Protein AF-A0A6N7L3D7-F1 (afdb_monomer_lite)

Radius of gyration: 14.65 Å; chains: 1; bounding box: 42×39×31 Å

pLDDT: mean 85.88, std 15.23, range [42.69, 96.75]

Organism: NCBI:txid212423

Foldseek 3Di:
DFQKKFKFKDFPPDPDQATATFFIFGPVLLCQLQPDVLQDDPTIHIDMDSPPRVPCSHYDADYDPCSCVVSCVVSVTDTPDGVPPPDDPDPPDDD

Secondary structure (DSSP, 8-state):
-PPEEEEEEEETT---SSEEEEEEEEHHHHHHHHHSGGGB-SSEEEEEESSSTT-TTTEEE----STTHHHHHHTTPPPSEETTTT---------

Sequence (95 aa):
MTAQVAVFIASKNSNTTHRRVLWRTSEVDARKICSDERTSGRSHMLCWTAHYIDDPEINRYVRDNGAYAQVLADHDVTILHSFGAHRRPDRRLAA

Structure (mmCIF, N/CA/C/O backbone):
data_AF-A0A6N7L3D7-F1
#
_entry.id   AF-A0A6N7L3D7-F1
#
loop_
_atom_site.group_PDB
_atom_site.id
_atom_site.type_symbol
_atom_site.label_atom_id
_atom_site.label_alt_id
_atom_site.label_comp_id
_atom_site.label_asym_id
_atom_site.label_entity_id
_atom_site.label_seq_id
_atom_site.pdbx_PDB_ins_code
_atom_site.Cartn_x
_atom_site.Cartn_y
_atom_site.Cartn_z
_atom_site.occupancy
_atom_site.B_iso_or_equiv
_atom_site.auth_seq_id
_atom_site.auth_comp_id
_atom_site.auth_asym_id
_atom_site.auth_atom_id
_atom_site.pdbx_PDB_model_num
ATOM 1 N N . MET A 1 1 ? -14.961 9.762 3.404 1.00 52.62 1 MET A N 1
ATOM 2 C CA . MET A 1 1 ? -14.211 8.872 2.492 1.00 52.62 1 MET A CA 1
ATOM 3 C C . MET A 1 1 ? -12.772 8.850 2.976 1.00 52.62 1 MET A C 1
ATOM 5 O O . MET A 1 1 ? -12.169 9.912 3.035 1.00 52.62 1 MET A O 1
ATOM 9 N N . THR A 1 2 ? -12.257 7.710 3.431 1.00 64.25 2 THR A N 1
ATOM 10 C CA . THR A 1 2 ? -10.854 7.582 3.855 1.00 64.25 2 THR A CA 1
ATOM 11 C C . THR A 1 2 ? -9.944 7.681 2.633 1.00 64.25 2 THR A C 1
ATOM 13 O O . THR A 1 2 ? -10.179 7.011 1.627 1.00 64.25 2 THR A O 1
ATOM 16 N N . ALA A 1 3 ? -8.929 8.544 2.700 1.00 85.00 3 ALA A N 1
ATOM 17 C CA . ALA A 1 3 ? -7.942 8.662 1.636 1.00 85.00 3 ALA A CA 1
ATOM 18 C C . ALA A 1 3 ? -7.163 7.342 1.525 1.00 85.00 3 ALA A C 1
ATOM 20 O O . ALA A 1 3 ? -6.598 6.855 2.509 1.00 85.00 3 ALA A O 1
ATOM 21 N N . GLN A 1 4 ? -7.191 6.741 0.335 1.00 94.00 4 GLN A N 1
ATOM 22 C CA . GLN A 1 4 ? -6.437 5.528 0.047 1.00 94.00 4 GLN A CA 1
ATOM 23 C C . GLN A 1 4 ? -5.000 5.892 -0.305 1.00 94.00 4 GLN A C 1
ATOM 25 O O . GLN A 1 4 ? -4.759 6.864 -1.019 1.00 94.00 4 GLN A O 1
ATOM 30 N N . VAL A 1 5 ? -4.059 5.069 0.135 1.00 96.50 5 VAL A N 1
ATOM 31 C CA . VAL A 1 5 ? -2.635 5.244 -0.145 1.00 96.50 5 VAL A CA 1
ATOM 32 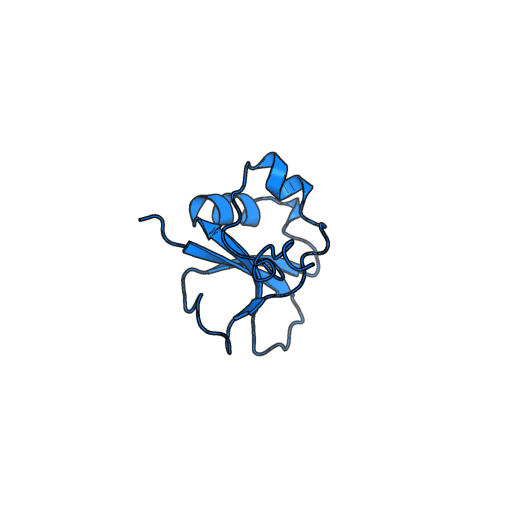C C . VAL A 1 5 ? -2.027 3.938 -0.634 1.00 96.50 5 VAL A C 1
ATOM 34 O O . VAL A 1 5 ? -2.520 2.852 -0.318 1.00 96.50 5 VAL A O 1
ATOM 37 N N . ALA A 1 6 ? -0.957 4.042 -1.416 1.00 96.44 6 ALA A N 1
ATOM 38 C CA . ALA A 1 6 ? -0.178 2.900 -1.874 1.00 96.44 6 ALA A CA 1
ATOM 39 C C . ALA A 1 6 ? 1.043 2.708 -0.971 1.00 96.44 6 ALA A C 1
ATOM 41 O O . ALA A 1 6 ? 1.814 3.648 -0.780 1.00 96.44 6 ALA A O 1
ATOM 42 N N . VAL A 1 7 ? 1.228 1.494 -0.455 1.00 96.75 7 VAL A N 1
ATOM 43 C CA . VAL A 1 7 ? 2.407 1.072 0.310 1.00 96.75 7 VAL A CA 1
ATOM 44 C C . VAL A 1 7 ? 3.348 0.321 -0.622 1.00 96.75 7 VAL A C 1
ATOM 46 O O . VAL A 1 7 ? 2.954 -0.638 -1.291 1.00 96.75 7 VAL A O 1
ATOM 49 N N . PHE A 1 8 ? 4.600 0.757 -0.680 1.00 95.44 8 PHE A N 1
ATOM 50 C CA . PHE A 1 8 ? 5.590 0.252 -1.619 1.00 95.44 8 PHE A CA 1
ATOM 51 C C . PHE A 1 8 ? 6.953 0.048 -0.969 1.00 95.44 8 PHE A C 1
ATOM 53 O O . PHE A 1 8 ? 7.289 0.647 0.052 1.00 95.44 8 PHE A O 1
ATOM 60 N N . ILE A 1 9 ? 7.755 -0.797 -1.609 1.00 94.62 9 ILE A N 1
ATOM 61 C CA . ILE A 1 9 ? 9.125 -1.075 -1.191 1.00 94.62 9 ILE A CA 1
ATOM 62 C C . ILE A 1 9 ? 10.041 0.023 -1.738 1.00 94.62 9 ILE A C 1
ATOM 64 O O . ILE A 1 9 ? 10.233 0.136 -2.952 1.00 94.62 9 ILE A O 1
ATOM 68 N N . ALA A 1 10 ? 10.659 0.790 -0.843 1.00 91.88 10 ALA A N 1
ATOM 69 C CA . ALA A 1 10 ? 11.754 1.699 -1.152 1.00 91.88 10 ALA A CA 1
ATOM 70 C C . ALA A 1 10 ? 13.086 0.997 -0.849 1.00 91.88 10 ALA A C 1
ATOM 72 O O . ALA A 1 10 ? 13.345 0.601 0.282 1.00 91.88 10 ALA A O 1
ATOM 73 N N . SER A 1 11 ? 13.939 0.792 -1.855 1.00 88.00 11 SER A N 1
ATOM 74 C CA . SER A 1 11 ? 15.247 0.129 -1.689 1.00 88.00 11 SER A CA 1
ATOM 75 C C . SER A 1 11 ? 16.390 1.071 -2.046 1.00 88.00 11 SER A C 1
ATOM 77 O O . SER A 1 11 ? 16.292 1.793 -3.036 1.00 88.00 11 SER A O 1
ATOM 79 N N . LYS A 1 12 ? 17.495 1.018 -1.289 1.00 78.44 12 LYS A N 1
ATOM 80 C CA . LYS A 1 12 ? 18.636 1.950 -1.418 1.00 78.44 12 LYS A CA 1
ATOM 81 C C . LYS A 1 12 ? 19.310 1.954 -2.796 1.00 78.44 12 LYS A C 1
ATOM 83 O O . LYS A 1 12 ? 19.845 2.977 -3.194 1.00 78.44 12 LYS A O 1
ATOM 88 N N . ASN A 1 13 ? 19.239 0.842 -3.528 1.00 76.31 13 ASN A N 1
ATOM 89 C CA . ASN A 1 13 ? 19.855 0.681 -4.852 1.00 76.31 13 ASN A CA 1
ATOM 90 C C . ASN A 1 13 ? 18.813 0.443 -5.956 1.00 76.31 13 ASN A C 1
ATOM 92 O O . ASN A 1 13 ? 19.097 -0.203 -6.963 1.00 76.31 13 ASN A O 1
ATOM 96 N N . SER A 1 14 ? 17.571 0.886 -5.747 1.00 68.56 14 SER A N 1
ATOM 97 C CA . SER A 1 14 ? 16.533 0.727 -6.762 1.00 68.56 14 SER A CA 1
ATOM 98 C C . SER A 1 14 ? 16.746 1.738 -7.889 1.00 68.56 14 SER A C 1
ATOM 100 O O . SER A 1 14 ? 16.429 2.909 -7.725 1.00 68.56 14 SER A O 1
ATOM 102 N N . ASN A 1 15 ? 17.215 1.273 -9.049 1.00 68.19 15 ASN A N 1
ATOM 103 C CA . ASN A 1 15 ? 17.217 2.039 -10.308 1.00 68.19 15 ASN A CA 1
ATOM 104 C C . ASN A 1 15 ? 15.894 1.898 -11.080 1.00 68.19 15 ASN A C 1
ATOM 106 O O . ASN A 1 15 ? 15.827 2.040 -12.299 1.00 68.19 15 ASN A O 1
ATOM 110 N N . THR A 1 16 ? 14.826 1.545 -10.372 1.00 71.81 16 THR A N 1
ATOM 111 C CA . THR A 1 16 ? 13.544 1.241 -10.993 1.00 71.81 16 THR A CA 1
ATOM 112 C C . THR A 1 16 ? 12.775 2.536 -11.243 1.00 71.81 16 THR A C 1
ATOM 114 O O . THR A 1 16 ? 12.593 3.325 -10.320 1.00 71.81 16 THR A O 1
ATOM 117 N N . THR A 1 17 ? 12.271 2.735 -12.464 1.00 83.81 17 THR A N 1
ATOM 118 C CA . THR A 1 17 ? 11.423 3.891 -12.823 1.00 83.81 17 THR A CA 1
ATOM 119 C C . THR A 1 17 ? 10.026 3.844 -12.197 1.00 83.81 17 THR A C 1
ATOM 121 O O . THR A 1 17 ? 9.293 4.823 -12.261 1.00 83.81 17 THR A O 1
ATOM 124 N N . HIS A 1 18 ? 9.664 2.719 -11.576 1.00 88.56 18 HIS A N 1
ATOM 125 C CA . HIS A 1 18 ? 8.375 2.492 -10.936 1.00 88.56 18 HIS A CA 1
ATOM 126 C C . HIS A 1 18 ? 8.537 2.057 -9.475 1.00 88.56 18 HIS A C 1
ATOM 128 O O . HIS A 1 18 ? 9.513 1.412 -9.080 1.00 88.56 18 HIS A O 1
ATOM 134 N N . ARG A 1 19 ? 7.521 2.362 -8.672 1.00 92.38 19 ARG A N 1
ATOM 135 C CA . ARG A 1 19 ? 7.345 1.905 -7.296 1.00 92.38 19 ARG A CA 1
ATOM 136 C C . ARG A 1 19 ? 6.821 0.476 -7.301 1.00 92.38 19 ARG A C 1
ATOM 138 O O . ARG A 1 19 ? 5.862 0.145 -7.998 1.00 92.38 19 ARG A O 1
ATOM 145 N N . ARG A 1 20 ? 7.446 -0.370 -6.486 1.00 93.94 20 ARG A N 1
ATOM 146 C CA . ARG A 1 20 ? 7.032 -1.759 -6.265 1.00 93.94 20 ARG A CA 1
ATOM 147 C C . ARG A 1 20 ? 6.001 -1.787 -5.145 1.00 93.94 20 ARG A C 1
ATOM 149 O O . ARG A 1 20 ? 6.363 -1.897 -3.974 1.00 93.94 20 ARG A O 1
ATOM 156 N N . VAL A 1 21 ? 4.739 -1.608 -5.514 1.00 95.31 21 VAL A N 1
ATOM 157 C CA . VAL A 1 21 ? 3.608 -1.534 -4.583 1.00 95.31 21 VAL A CA 1
ATOM 158 C C . VAL A 1 21 ? 3.261 -2.934 -4.093 1.00 95.31 21 VAL A C 1
ATOM 160 O O . VAL A 1 21 ? 3.122 -3.858 -4.889 1.00 95.31 21 VAL A O 1
ATOM 163 N N . LEU A 1 22 ? 3.113 -3.094 -2.784 1.00 95.50 22 LEU A N 1
ATOM 164 C CA . LEU A 1 22 ? 2.610 -4.332 -2.193 1.00 95.50 22 LEU A CA 1
ATOM 165 C C . LEU A 1 22 ? 1.097 -4.249 -2.017 1.00 95.50 22 LEU A C 1
ATOM 167 O O . LEU A 1 22 ? 0.361 -5.143 -2.446 1.00 95.50 22 LEU A O 1
ATOM 171 N N . TRP A 1 23 ? 0.635 -3.136 -1.442 1.00 95.62 23 TRP A N 1
ATOM 172 C CA . TRP A 1 23 ? -0.750 -2.984 -1.027 1.00 95.62 23 TRP A CA 1
ATOM 173 C C . TRP A 1 23 ? -1.277 -1.563 -1.225 1.00 95.62 23 TRP A C 1
ATOM 175 O O . TRP A 1 23 ? -0.526 -0.589 -1.188 1.00 95.62 23 TRP A O 1
ATOM 185 N N . ARG A 1 24 ? -2.597 -1.452 -1.357 1.00 95.69 24 ARG A N 1
ATOM 186 C CA . ARG A 1 24 ? -3.369 -0.230 -1.130 1.00 95.69 24 ARG A CA 1
ATOM 187 C C . ARG A 1 24 ? -4.134 -0.381 0.176 1.00 95.69 24 ARG A C 1
ATOM 189 O O . ARG A 1 24 ? -4.720 -1.435 0.421 1.00 95.69 24 ARG A O 1
ATOM 196 N N . THR A 1 25 ? -4.134 0.655 1.000 1.00 95.56 25 THR A N 1
ATOM 197 C CA . THR A 1 25 ? -4.806 0.662 2.307 1.00 95.56 25 THR A CA 1
ATOM 198 C C . THR A 1 25 ? -5.220 2.089 2.687 1.00 95.56 25 THR A C 1
ATOM 200 O O . THR A 1 25 ? -5.100 3.007 1.870 1.00 95.56 25 THR A O 1
ATOM 203 N N . SER A 1 26 ? -5.759 2.282 3.889 1.00 96.12 26 SER A N 1
ATOM 204 C CA . SER A 1 26 ? -6.032 3.601 4.453 1.00 96.12 26 SER A CA 1
ATOM 205 C C . SER A 1 26 ? -4.727 4.310 4.838 1.00 96.12 26 SER A C 1
ATOM 207 O O . SER A 1 26 ? -3.734 3.665 5.171 1.00 96.12 26 SER A O 1
ATOM 209 N N . GLU A 1 27 ? -4.708 5.645 4.833 1.00 95.50 27 GLU A N 1
ATOM 210 C CA . GLU A 1 27 ? -3.533 6.391 5.316 1.00 95.50 27 GLU A CA 1
ATOM 211 C C . GLU A 1 27 ? -3.167 6.030 6.766 1.00 95.50 27 GLU A C 1
ATOM 213 O O . GLU A 1 27 ? -1.989 5.922 7.106 1.00 95.50 27 GLU A O 1
ATOM 218 N N . VAL A 1 28 ? -4.176 5.803 7.613 1.00 95.19 28 VAL A N 1
ATOM 219 C CA . VAL A 1 28 ? -3.986 5.434 9.021 1.00 95.19 28 VAL A CA 1
ATOM 220 C C . VAL A 1 28 ? -3.220 4.119 9.13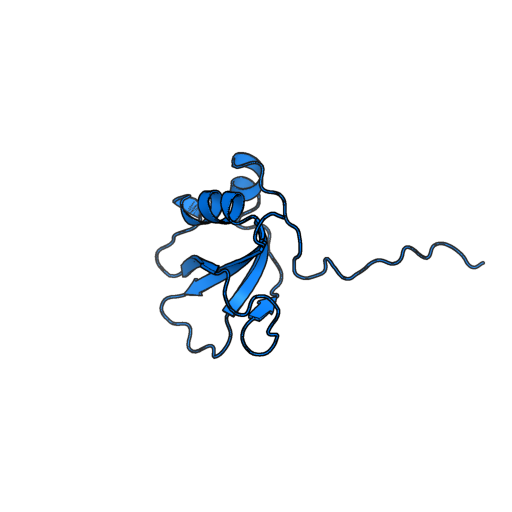3 1.00 95.19 28 VAL A C 1
ATOM 222 O O . VAL A 1 28 ? -2.229 4.049 9.858 1.00 95.19 28 VAL A O 1
ATOM 225 N N . ASP A 1 29 ? -3.629 3.100 8.384 1.00 96.31 29 ASP A N 1
ATOM 226 C CA . ASP A 1 29 ? -2.983 1.789 8.435 1.00 96.31 29 ASP A CA 1
ATOM 227 C C . ASP A 1 29 ? -1.604 1.809 7.779 1.00 96.31 29 ASP A C 1
ATOM 229 O O . ASP A 1 29 ? -0.656 1.231 8.307 1.00 96.31 29 ASP A O 1
ATOM 233 N N . 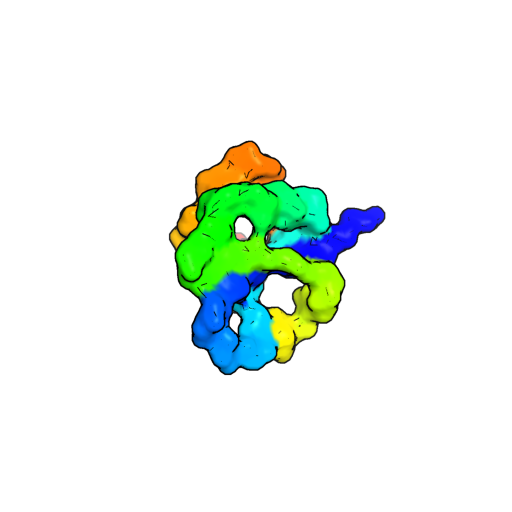ALA A 1 30 ? -1.443 2.549 6.681 1.00 96.31 30 ALA A N 1
ATOM 234 C CA . ALA A 1 30 ? -0.137 2.745 6.065 1.00 96.31 30 ALA A CA 1
ATOM 235 C C . ALA A 1 30 ? 0.857 3.429 7.009 1.00 96.31 30 ALA A C 1
ATOM 237 O O . ALA A 1 30 ? 2.032 3.063 7.035 1.00 96.31 30 ALA A O 1
ATOM 238 N N . ARG A 1 31 ? 0.392 4.396 7.810 1.00 95.56 31 ARG A N 1
ATOM 239 C CA . ARG A 1 31 ? 1.223 5.051 8.822 1.00 95.56 31 ARG A CA 1
ATOM 240 C C . ARG A 1 31 ? 1.666 4.061 9.896 1.00 95.56 31 ARG A C 1
ATOM 242 O O . ARG A 1 31 ? 2.848 4.044 10.209 1.00 95.56 31 ARG A O 1
ATOM 249 N N . LYS A 1 32 ? 0.765 3.207 10.399 1.00 96.12 32 LYS A N 1
ATOM 250 C CA . LYS A 1 32 ? 1.124 2.142 11.355 1.00 96.12 32 LYS A CA 1
ATOM 251 C C . LYS A 1 32 ? 2.190 1.207 10.779 1.00 96.12 32 LYS A C 1
ATOM 253 O O . LYS A 1 32 ? 3.225 1.017 11.407 1.00 96.12 32 LYS A O 1
ATOM 258 N N . ILE A 1 33 ? 1.969 0.692 9.564 1.00 95.31 33 ILE A N 1
ATOM 259 C CA . ILE A 1 33 ? 2.904 -0.225 8.894 1.00 95.31 33 ILE A CA 1
ATOM 260 C C . ILE A 1 33 ? 4.276 0.428 8.737 1.00 95.31 33 ILE A C 1
ATOM 262 O O . ILE A 1 33 ? 5.270 -0.128 9.183 1.00 95.31 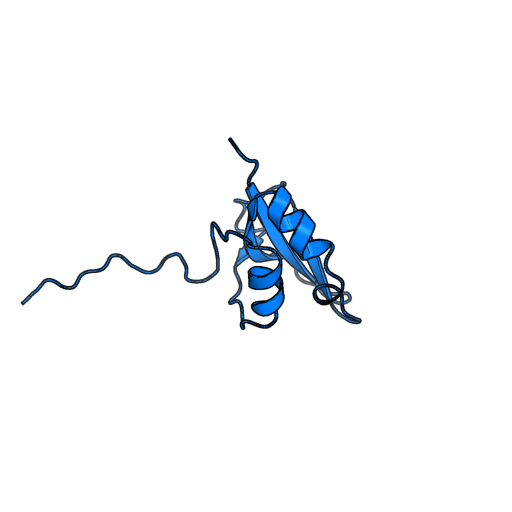33 ILE A O 1
ATOM 266 N N . CYS A 1 34 ? 4.340 1.600 8.103 1.00 95.38 34 CYS A N 1
ATOM 267 C CA . CYS A 1 34 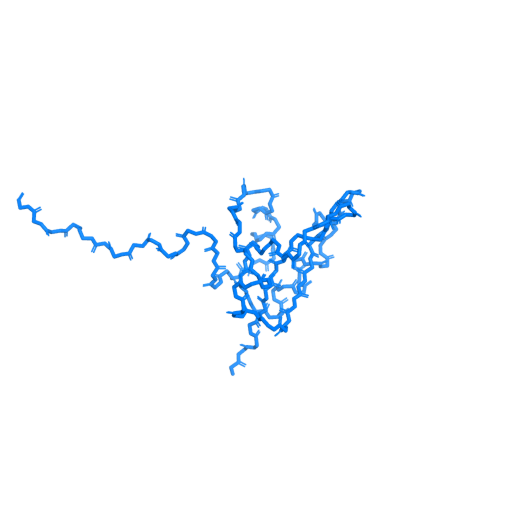? 5.612 2.237 7.757 1.00 95.38 34 CYS A CA 1
ATOM 268 C C . CYS A 1 34 ? 6.355 2.831 8.960 1.00 95.38 34 CYS A C 1
ATOM 270 O O . CYS A 1 34 ? 7.538 3.141 8.841 1.00 95.38 34 CYS A O 1
ATOM 272 N N . SER A 1 35 ? 5.681 3.017 10.097 1.00 95.44 35 SER A N 1
ATOM 273 C CA . SER A 1 35 ? 6.324 3.386 11.360 1.00 95.44 35 SER A CA 1
ATOM 274 C C . SER A 1 35 ? 6.809 2.175 12.168 1.00 95.44 35 SER A C 1
ATOM 276 O O . SER A 1 35 ? 7.555 2.374 13.122 1.00 95.44 35 SER A O 1
ATOM 278 N N . ASP A 1 36 ? 6.436 0.942 11.805 1.00 95.62 36 ASP A N 1
ATOM 279 C CA . ASP A 1 36 ? 6.930 -0.269 12.467 1.00 95.62 36 ASP A CA 1
ATOM 280 C C . ASP A 1 36 ? 8.376 -0.560 12.044 1.00 95.62 36 ASP A C 1
ATOM 282 O O . ASP A 1 36 ? 8.693 -0.701 10.858 1.00 95.62 36 ASP A O 1
ATOM 286 N N . GLU A 1 37 ? 9.258 -0.688 13.031 1.00 94.62 37 GLU A N 1
ATOM 287 C CA . GLU A 1 37 ? 10.696 -0.893 12.847 1.00 94.62 37 GLU A CA 1
ATOM 288 C C . GLU A 1 37 ? 11.015 -2.145 12.015 1.00 94.62 37 GLU A C 1
ATOM 290 O O . GLU A 1 37 ? 11.980 -2.156 11.249 1.00 94.62 37 GLU A O 1
ATOM 295 N N . ARG A 1 38 ? 10.168 -3.184 12.080 1.00 94.06 38 ARG A N 1
ATOM 296 C CA . ARG A 1 38 ? 10.328 -4.435 11.315 1.00 94.06 38 ARG A CA 1
ATOM 297 C C . ARG A 1 38 ? 10.165 -4.226 9.811 1.00 94.06 38 ARG A C 1
ATOM 299 O O . ARG A 1 38 ? 10.580 -5.073 9.021 1.00 94.06 38 ARG A O 1
ATOM 306 N N . THR A 1 39 ? 9.572 -3.107 9.402 1.00 93.44 39 THR A N 1
ATOM 307 C CA . THR A 1 39 ? 9.388 -2.743 7.993 1.00 93.44 39 THR A CA 1
ATOM 308 C C . THR A 1 39 ? 10.521 -1.881 7.439 1.00 93.44 39 THR A C 1
ATOM 310 O O . THR A 1 39 ? 10.509 -1.564 6.248 1.00 93.44 39 THR A O 1
ATOM 313 N N . SER A 1 40 ? 11.517 -1.535 8.265 1.00 91.19 40 SER A N 1
ATOM 314 C CA . SER A 1 40 ? 12.677 -0.723 7.893 1.00 91.19 40 SER A CA 1
ATOM 315 C C . SER A 1 40 ? 13.982 -1.480 8.144 1.00 91.19 40 SER A C 1
ATOM 317 O O . SER A 1 40 ? 14.456 -1.626 9.268 1.00 91.19 40 SER A O 1
ATOM 319 N N . GLY A 1 41 ? 14.581 -1.994 7.071 1.00 88.44 41 GLY A N 1
ATOM 320 C CA . GLY A 1 41 ? 15.816 -2.771 7.111 1.00 88.44 41 GLY A CA 1
ATOM 321 C C . GLY A 1 41 ? 17.031 -2.028 6.551 1.00 88.44 41 GLY A C 1
ATOM 322 O O . GLY A 1 41 ? 16.964 -0.912 6.035 1.00 88.44 41 GLY A O 1
ATOM 323 N N . ARG A 1 42 ? 18.191 -2.699 6.575 1.00 84.38 42 ARG A N 1
ATOM 324 C CA . ARG A 1 42 ? 19.459 -2.126 6.079 1.00 84.38 42 ARG A CA 1
ATOM 325 C C . ARG A 1 42 ? 19.427 -1.747 4.594 1.00 84.38 42 ARG A C 1
ATOM 327 O O . ARG A 1 42 ? 20.076 -0.765 4.223 1.00 84.38 42 ARG A O 1
ATOM 334 N N . SER A 1 43 ? 18.695 -2.501 3.772 1.00 86.44 43 SER A N 1
ATOM 335 C CA . SER A 1 43 ? 18.707 -2.375 2.303 1.00 86.44 43 SER A CA 1
ATOM 336 C C . SER A 1 43 ? 17.397 -1.860 1.703 1.00 86.44 43 SER A C 1
ATOM 338 O O . SER A 1 43 ? 17.408 -1.334 0.588 1.00 86.44 43 SER A O 1
ATOM 340 N N . HIS A 1 44 ? 16.281 -2.005 2.416 1.00 90.81 44 HIS A N 1
ATOM 341 C CA . HIS A 1 44 ? 14.969 -1.540 1.979 1.00 90.81 44 HIS A CA 1
ATOM 342 C C . HIS A 1 44 ? 14.089 -1.187 3.176 1.00 90.81 44 HIS A C 1
ATOM 344 O O . HIS A 1 44 ? 14.304 -1.698 4.272 1.00 90.81 44 HIS A O 1
ATOM 350 N N . MET A 1 45 ? 13.090 -0.349 2.935 1.00 94.44 45 MET A N 1
ATOM 351 C CA . MET A 1 45 ? 12.041 -0.007 3.885 1.00 94.44 45 MET A CA 1
ATOM 352 C C . MET A 1 45 ? 10.692 0.111 3.175 1.00 94.44 45 MET A C 1
ATOM 354 O O . MET A 1 45 ? 10.644 0.270 1.949 1.00 94.44 45 MET A O 1
ATOM 358 N N . LEU A 1 46 ? 9.602 0.043 3.931 1.00 96.00 46 LEU A N 1
ATOM 359 C CA . LEU A 1 46 ? 8.273 0.346 3.414 1.00 96.00 46 LEU A CA 1
ATOM 360 C C . LEU A 1 46 ? 7.981 1.841 3.521 1.00 96.00 46 LEU A C 1
ATOM 362 O O . LEU A 1 46 ? 8.155 2.448 4.574 1.00 96.00 46 LEU A O 1
ATOM 366 N N . CYS A 1 47 ? 7.479 2.412 2.431 1.00 95.50 47 CYS A N 1
ATOM 367 C CA . CYS A 1 47 ? 6.988 3.784 2.375 1.00 95.50 47 CYS A CA 1
ATOM 368 C C . CYS A 1 47 ? 5.559 3.798 1.834 1.00 95.50 47 CYS A C 1
ATOM 370 O O . CYS A 1 47 ? 5.140 2.870 1.140 1.00 95.50 47 CYS A O 1
ATOM 372 N N . TRP A 1 48 ? 4.826 4.877 2.098 1.00 96.25 48 TRP A N 1
ATOM 373 C CA . TRP A 1 48 ? 3.491 5.079 1.549 1.00 96.25 48 TRP A CA 1
ATOM 374 C C . TRP A 1 48 ? 3.371 6.400 0.793 1.00 96.25 48 TRP A C 1
ATOM 376 O O . TRP A 1 48 ? 4.164 7.323 0.973 1.00 96.25 48 TRP A O 1
ATOM 386 N N . THR A 1 49 ? 2.390 6.479 -0.103 1.00 94.62 49 THR A N 1
ATOM 387 C CA . THR A 1 49 ? 2.085 7.698 -0.857 1.00 94.62 49 THR A CA 1
ATOM 388 C C . THR A 1 49 ? 0.602 7.792 -1.196 1.00 94.62 49 THR A C 1
ATOM 390 O O . THR A 1 49 ? -0.029 6.795 -1.547 1.00 94.62 49 THR A O 1
ATOM 393 N N . ALA A 1 50 ? 0.059 9.006 -1.116 1.00 94.00 50 ALA A N 1
ATOM 394 C CA . ALA A 1 50 ? -1.274 9.345 -1.612 1.00 94.00 50 ALA A CA 1
ATOM 395 C C . ALA A 1 50 ? -1.254 9.831 -3.077 1.00 94.00 50 ALA A C 1
ATOM 397 O O . ALA A 1 50 ? -2.304 10.049 -3.676 1.00 94.00 50 ALA A O 1
ATOM 398 N N . HIS A 1 51 ? -0.069 10.009 -3.672 1.00 91.06 51 HIS A N 1
ATOM 399 C CA . HIS A 1 51 ? 0.083 10.596 -5.001 1.00 91.06 51 HIS A CA 1
ATOM 400 C C . HIS A 1 51 ? 0.177 9.531 -6.092 1.00 91.06 51 HIS A C 1
ATOM 402 O O . HIS A 1 51 ? 0.966 8.586 -5.985 1.00 91.06 51 HIS A O 1
ATOM 408 N N . TYR A 1 52 ? -0.572 9.750 -7.177 1.00 89.62 52 TYR A N 1
ATOM 409 C CA . TYR A 1 52 ? -0.571 8.915 -8.383 1.00 89.62 52 TYR A CA 1
ATOM 410 C C . TYR A 1 52 ? -0.887 7.438 -8.113 1.00 89.62 52 TYR A C 1
ATOM 412 O O . TYR A 1 52 ? -0.422 6.571 -8.836 1.00 89.62 52 TYR A O 1
ATOM 420 N N . ILE A 1 53 ? -1.660 7.125 -7.068 1.00 91.44 53 ILE A N 1
ATOM 421 C CA . ILE A 1 53 ? -1.903 5.745 -6.597 1.00 91.44 53 ILE A CA 1
ATOM 422 C C . ILE A 1 53 ? -2.544 4.817 -7.642 1.00 91.44 53 ILE A C 1
ATOM 424 O O . ILE A 1 53 ? -2.398 3.601 -7.536 1.00 91.44 53 ILE A O 1
ATOM 428 N N . ASP A 1 54 ? -3.218 5.389 -8.641 1.00 88.81 54 ASP A N 1
ATOM 429 C CA . ASP A 1 54 ? -3.875 4.679 -9.744 1.00 88.81 54 ASP A CA 1
ATOM 430 C C . ASP A 1 54 ? -3.057 4.700 -11.052 1.00 88.81 54 ASP A C 1
ATOM 432 O O . ASP A 1 54 ? -3.498 4.146 -12.053 1.00 88.81 54 ASP A O 1
ATOM 436 N N . ASP A 1 55 ? -1.868 5.314 -11.056 1.00 91.31 55 ASP A N 1
ATOM 437 C CA . ASP A 1 55 ? -0.984 5.386 -12.224 1.00 91.31 55 ASP A CA 1
ATOM 438 C C . ASP A 1 55 ? -0.176 4.078 -12.381 1.00 91.31 55 ASP A C 1
ATOM 440 O O . ASP A 1 55 ? 0.684 3.789 -11.539 1.00 91.31 55 ASP A O 1
ATOM 444 N N . PRO A 1 56 ? -0.417 3.279 -13.438 1.00 87.75 56 PRO A N 1
ATOM 445 C CA . PRO A 1 56 ? 0.258 1.999 -13.649 1.00 87.75 56 PRO A CA 1
ATOM 446 C C . PRO A 1 56 ? 1.696 2.130 -14.181 1.00 87.75 56 PRO A C 1
ATOM 448 O O . PRO A 1 56 ? 2.457 1.157 -14.129 1.00 87.75 56 PRO A O 1
ATOM 451 N N . GLU A 1 57 ? 2.089 3.298 -14.697 1.00 88.56 57 GLU A N 1
ATOM 452 C CA . GLU A 1 57 ? 3.467 3.570 -15.116 1.00 88.56 57 GLU A CA 1
ATOM 453 C C . GLU A 1 57 ? 4.351 3.831 -13.895 1.00 88.56 57 GLU A C 1
ATOM 455 O O . GLU A 1 57 ? 5.486 3.351 -13.829 1.00 88.56 57 GLU A O 1
ATOM 460 N N . ILE A 1 58 ? 3.797 4.515 -12.890 1.00 90.62 58 ILE A N 1
ATOM 461 C CA . ILE A 1 58 ? 4.482 4.822 -11.632 1.00 90.62 58 ILE A CA 1
ATOM 462 C C . ILE A 1 58 ? 4.363 3.673 -10.628 1.00 90.62 58 ILE A C 1
ATOM 464 O O . ILE A 1 58 ? 5.322 3.403 -9.908 1.00 90.62 58 ILE A O 1
ATOM 468 N N . ASN A 1 59 ? 3.222 2.987 -10.545 1.00 92.88 59 ASN A N 1
ATOM 469 C CA . ASN A 1 59 ? 2.952 1.974 -9.524 1.00 92.88 59 ASN A CA 1
ATOM 470 C C . ASN A 1 59 ? 2.734 0.594 -10.138 1.00 92.88 59 ASN A C 1
ATOM 472 O O . ASN A 1 59 ? 1.710 0.318 -10.761 1.00 92.88 59 ASN A O 1
ATOM 476 N N . ARG A 1 60 ? 3.660 -0.329 -9.867 1.00 92.38 60 ARG A N 1
ATOM 477 C CA . ARG A 1 60 ? 3.493 -1.741 -10.222 1.00 92.38 60 ARG A CA 1
ATOM 478 C C . ARG A 1 60 ? 3.275 -2.573 -8.977 1.00 92.38 60 ARG A C 1
ATOM 480 O O . ARG A 1 60 ? 4.152 -2.651 -8.116 1.00 92.38 60 ARG A O 1
ATOM 487 N N . TYR A 1 61 ? 2.117 -3.222 -8.912 1.00 92.38 61 TYR A N 1
ATOM 488 C CA . TYR A 1 61 ? 1.824 -4.187 -7.862 1.00 92.38 61 TYR A CA 1
ATOM 489 C C . TYR A 1 61 ? 2.720 -5.413 -8.026 1.00 92.38 61 TYR A C 1
ATOM 491 O O . TYR A 1 61 ? 2.791 -6.004 -9.104 1.00 92.38 61 TYR A O 1
ATOM 499 N N . VAL A 1 62 ? 3.403 -5.794 -6.954 1.00 92.44 62 VAL A N 1
ATOM 500 C CA . VAL A 1 62 ? 4.253 -6.982 -6.894 1.00 92.44 62 VAL A CA 1
ATOM 501 C C . VAL A 1 62 ? 3.696 -7.961 -5.875 1.00 92.44 62 VAL A C 1
ATOM 503 O O . VAL A 1 62 ? 3.031 -7.571 -4.917 1.00 92.44 62 VAL A O 1
ATOM 506 N N . ARG A 1 63 ? 3.960 -9.251 -6.088 1.00 91.00 63 ARG A N 1
ATOM 507 C CA . ARG A 1 63 ? 3.508 -10.303 -5.180 1.00 91.00 63 ARG A CA 1
ATOM 508 C C . ARG A 1 63 ? 4.096 -10.094 -3.787 1.00 91.00 63 ARG A C 1
ATOM 510 O O . ARG A 1 63 ? 5.316 -10.076 -3.634 1.00 91.00 63 ARG A O 1
ATOM 517 N N . ASP A 1 64 ? 3.219 -10.004 -2.796 1.00 89.19 64 ASP A N 1
ATOM 518 C CA . ASP A 1 64 ? 3.592 -10.108 -1.391 1.00 89.19 64 ASP A CA 1
ATOM 519 C C . ASP A 1 64 ? 3.992 -11.559 -1.082 1.00 89.19 64 ASP A C 1
ATOM 521 O O . ASP A 1 64 ? 3.268 -12.506 -1.406 1.00 89.19 64 ASP A O 1
ATOM 525 N N . ASN A 1 65 ? 5.181 -11.738 -0.515 1.00 88.88 65 ASN A N 1
ATOM 526 C CA . ASN A 1 65 ? 5.721 -13.041 -0.133 1.00 88.88 65 ASN A CA 1
ATOM 527 C C . ASN A 1 65 ? 5.398 -13.409 1.325 1.00 88.88 65 ASN A C 1
ATOM 529 O O . ASN A 1 65 ? 5.855 -14.449 1.794 1.00 88.88 65 ASN A O 1
ATOM 533 N N . GLY A 1 66 ? 4.635 -12.571 2.033 1.00 89.25 66 GLY A N 1
ATOM 534 C CA . GLY A 1 66 ? 4.251 -12.782 3.424 1.00 89.25 66 GLY A CA 1
ATOM 535 C C . GLY A 1 66 ? 5.304 -12.331 4.436 1.00 89.25 66 GLY A C 1
ATOM 536 O O . GLY A 1 66 ? 5.106 -12.540 5.630 1.00 89.25 66 GLY A O 1
ATOM 537 N N . ALA A 1 67 ? 6.393 -11.681 4.007 1.00 90.12 67 ALA A N 1
ATOM 538 C CA . ALA A 1 67 ? 7.451 -11.216 4.911 1.00 90.12 67 ALA A CA 1
ATOM 539 C C . ALA A 1 67 ? 6.946 -10.237 5.986 1.00 90.12 67 ALA A C 1
ATOM 541 O O . ALA A 1 67 ? 7.523 -10.160 7.066 1.00 90.12 67 ALA A O 1
ATOM 542 N N . TYR A 1 68 ? 5.857 -9.520 5.703 1.00 92.75 68 TYR A N 1
ATOM 543 C CA . TYR A 1 68 ? 5.252 -8.552 6.618 1.00 92.75 68 TYR A CA 1
ATOM 544 C C . TYR A 1 68 ? 3.924 -9.037 7.212 1.00 92.75 68 TYR A C 1
ATOM 546 O O . TYR A 1 68 ? 3.233 -8.252 7.852 1.00 92.75 68 TYR A O 1
ATOM 554 N N . ALA A 1 69 ? 3.559 -10.314 7.037 1.00 93.06 69 ALA A N 1
ATOM 555 C CA . ALA A 1 69 ? 2.266 -10.839 7.484 1.00 93.06 69 ALA A CA 1
ATOM 556 C C . ALA A 1 69 ? 2.033 -10.628 8.990 1.00 93.06 69 ALA A C 1
ATOM 558 O O . ALA A 1 69 ? 0.936 -10.256 9.396 1.00 93.06 69 ALA A O 1
ATOM 559 N N . GLN A 1 70 ? 3.080 -10.794 9.805 1.00 92.88 70 GLN A N 1
ATOM 560 C CA . GLN A 1 70 ? 3.004 -10.541 11.244 1.00 92.88 70 GLN A CA 1
ATOM 561 C C . GLN A 1 70 ? 2.767 -9.057 11.560 1.00 92.88 70 GLN A C 1
ATOM 563 O O . GLN A 1 70 ? 1.936 -8.744 12.398 1.00 92.88 70 GLN A O 1
ATOM 568 N N . VAL A 1 71 ? 3.430 -8.137 10.849 1.00 95.12 71 VAL A N 1
ATOM 569 C CA . VAL A 1 71 ? 3.224 -6.687 11.022 1.00 95.12 71 VAL A CA 1
ATOM 570 C C . VAL A 1 71 ? 1.785 -6.302 10.676 1.00 95.12 71 VAL A C 1
ATOM 572 O O . VAL A 1 71 ? 1.154 -5.549 11.411 1.00 95.12 71 VAL A O 1
ATOM 575 N N . LEU A 1 72 ? 1.250 -6.833 9.572 1.00 94.94 72 LEU A N 1
ATOM 576 C CA . LEU A 1 72 ? -0.129 -6.565 9.159 1.00 94.94 72 LEU A CA 1
ATOM 577 C C . LEU A 1 72 ? -1.143 -7.060 10.200 1.00 94.94 72 LEU A C 1
ATOM 579 O O . LEU A 1 72 ? -2.112 -6.356 10.475 1.00 94.94 72 LEU A O 1
ATOM 583 N N . ALA A 1 73 ? -0.905 -8.240 10.781 1.00 95.00 73 ALA A N 1
ATOM 584 C CA . ALA A 1 73 ? -1.757 -8.810 11.819 1.00 95.00 73 ALA A CA 1
ATOM 585 C C . ALA A 1 73 ? -1.677 -8.022 13.137 1.00 95.00 73 ALA A C 1
ATOM 587 O O . ALA A 1 73 ? -2.710 -7.685 13.705 1.00 95.00 73 ALA A O 1
ATOM 588 N N . ASP A 1 74 ? -0.469 -7.682 13.593 1.00 96.06 74 ASP A N 1
ATOM 589 C CA . ASP A 1 74 ? -0.256 -6.980 14.866 1.00 96.06 74 ASP A CA 1
ATOM 590 C C . ASP A 1 74 ? -0.887 -5.575 14.880 1.00 96.06 74 ASP A C 1
ATOM 592 O O . ASP A 1 74 ? -1.335 -5.106 15.924 1.00 96.06 74 ASP A O 1
ATOM 596 N N . HIS A 1 75 ? -0.932 -4.900 13.724 1.00 95.81 75 HIS A N 1
ATOM 597 C CA . HIS A 1 75 ? -1.497 -3.549 13.580 1.00 95.81 75 HIS A CA 1
ATOM 598 C C . HIS A 1 75 ? -2.963 -3.519 13.124 1.00 95.81 75 HIS A C 1
ATOM 600 O O . HIS A 1 75 ? -3.507 -2.425 12.920 1.00 95.81 75 HIS A O 1
ATOM 606 N N . ASP A 1 76 ? -3.583 -4.694 12.964 1.00 94.44 76 ASP A N 1
ATOM 607 C CA . ASP A 1 76 ? -4.951 -4.883 12.462 1.00 94.44 76 ASP A CA 1
ATOM 608 C C . ASP A 1 76 ? -5.199 -4.134 11.137 1.00 94.44 76 ASP A C 1
ATOM 610 O O . ASP A 1 76 ? -6.116 -3.326 10.980 1.00 94.44 76 ASP A O 1
ATOM 614 N N . VAL A 1 77 ? -4.294 -4.330 10.174 1.00 94.31 77 VAL A N 1
ATOM 615 C CA . VAL A 1 77 ? -4.296 -3.575 8.916 1.00 94.31 77 VAL A CA 1
ATOM 616 C C . VAL A 1 77 ? -5.300 -4.162 7.933 1.00 94.31 77 VAL A C 1
ATOM 618 O O . VAL A 1 77 ? -5.220 -5.328 7.544 1.00 94.31 77 VAL A O 1
ATOM 621 N N . THR A 1 78 ? -6.175 -3.305 7.406 1.00 94.25 78 THR A N 1
ATOM 622 C CA . THR A 1 78 ? -7.063 -3.672 6.300 1.00 94.25 78 THR A CA 1
ATOM 623 C C . THR A 1 78 ? -6.403 -3.416 4.944 1.00 94.25 78 THR A C 1
ATOM 625 O O . THR A 1 78 ? -6.115 -2.278 4.572 1.00 94.25 78 THR A O 1
ATOM 628 N N . ILE A 1 79 ? -6.211 -4.469 4.149 1.00 93.69 79 ILE A N 1
ATOM 629 C CA . ILE A 1 79 ? -5.721 -4.361 2.768 1.00 93.69 79 ILE A CA 1
ATOM 630 C C . ILE A 1 79 ? -6.897 -4.197 1.799 1.00 93.69 79 ILE A C 1
ATOM 632 O O . ILE A 1 79 ? -7.773 -5.054 1.725 1.00 93.69 79 ILE A O 1
ATOM 636 N N . LEU A 1 80 ? -6.897 -3.109 1.027 1.00 93.12 80 LEU A N 1
ATOM 637 C CA . LEU A 1 80 ? -7.945 -2.785 0.050 1.00 93.12 80 LEU A CA 1
ATOM 638 C C . LEU A 1 80 ? -7.636 -3.343 -1.343 1.00 93.12 80 LEU A C 1
ATOM 640 O O . LEU A 1 80 ? -8.538 -3.736 -2.077 1.00 93.12 80 LEU A O 1
ATOM 644 N N . HIS A 1 81 ? -6.359 -3.363 -1.725 1.00 92.56 81 HIS A N 1
ATOM 645 C CA . HIS A 1 81 ? -5.911 -3.900 -3.008 1.00 92.56 81 HIS A CA 1
ATOM 646 C C . HIS A 1 81 ? -4.488 -4.447 -2.891 1.00 92.56 81 HIS A C 1
ATOM 648 O O . HIS A 1 81 ? -3.652 -3.856 -2.212 1.00 92.56 81 HIS A O 1
ATOM 654 N N . SER A 1 82 ? -4.192 -5.559 -3.557 1.00 93.12 82 SER A N 1
ATOM 655 C CA . SER A 1 82 ? -2.861 -6.174 -3.585 1.00 93.12 82 SER A CA 1
ATOM 656 C C . SER A 1 82 ? -2.670 -7.000 -4.856 1.00 93.12 82 SER A C 1
ATOM 658 O O . SER A 1 82 ? -3.618 -7.270 -5.603 1.00 93.12 82 SER A O 1
ATOM 660 N N . PHE A 1 83 ? -1.431 -7.414 -5.126 1.00 88.88 83 PHE A N 1
ATOM 661 C CA . PHE A 1 83 ? -1.138 -8.274 -6.269 1.00 88.88 83 PHE A CA 1
ATOM 662 C C . PHE A 1 83 ? -1.913 -9.598 -6.181 1.00 88.88 83 PHE A C 1
ATOM 664 O O . PHE A 1 83 ? -1.742 -10.373 -5.243 1.00 88.88 83 PHE A O 1
ATOM 671 N N . GLY A 1 84 ? -2.748 -9.876 -7.185 1.00 74.38 84 GLY A N 1
ATOM 672 C CA . GLY A 1 84 ? -3.571 -11.088 -7.243 1.00 74.38 84 GLY A CA 1
ATOM 673 C C . GLY A 1 84 ? -4.960 -10.963 -6.606 1.00 74.38 84 GLY A C 1
ATOM 674 O O . GLY A 1 84 ? -5.781 -11.853 -6.818 1.00 74.38 84 GLY A O 1
ATOM 675 N N . ALA A 1 85 ? -5.285 -9.846 -5.939 1.00 58.84 85 ALA A N 1
ATOM 676 C CA . ALA A 1 85 ? -6.647 -9.565 -5.466 1.00 58.84 85 ALA A CA 1
ATOM 677 C C . ALA A 1 85 ? -7.659 -9.377 -6.621 1.00 58.84 85 ALA A C 1
ATOM 679 O O . ALA A 1 85 ? -8.866 -9.405 -6.402 1.00 58.84 85 ALA A O 1
ATOM 680 N N . HIS A 1 86 ? -7.183 -9.278 -7.871 1.00 44.78 86 HIS A N 1
ATOM 681 C CA . HIS A 1 86 ? -8.006 -9.286 -9.085 1.00 44.78 86 HIS A CA 1
ATOM 682 C C . HIS A 1 86 ? -8.119 -10.668 -9.760 1.00 44.78 86 HIS A C 1
ATOM 684 O O . HIS A 1 86 ? -8.111 -10.789 -10.985 1.00 44.78 86 HIS A O 1
ATOM 690 N N . ARG A 1 87 ? -8.237 -11.745 -8.973 1.00 42.69 87 ARG A N 1
ATOM 691 C CA . ARG A 1 87 ? -8.782 -13.021 -9.461 1.00 42.69 87 ARG A CA 1
ATOM 692 C C . ARG A 1 87 ? -9.669 -13.678 -8.411 1.00 42.69 87 ARG A C 1
ATOM 694 O O . ARG A 1 87 ? -9.180 -14.489 -7.635 1.00 42.69 87 ARG A O 1
ATOM 701 N N . ARG A 1 88 ? -10.973 -13.388 -8.483 1.00 43.16 88 ARG A N 1
ATOM 702 C CA . ARG A 1 88 ? -12.045 -14.371 -8.756 1.00 43.16 88 ARG A CA 1
ATOM 703 C C . ARG A 1 88 ? -13.328 -13.637 -9.181 1.00 43.16 88 ARG A C 1
ATOM 705 O O . ARG A 1 88 ? -13.881 -12.911 -8.366 1.00 43.16 88 ARG A O 1
ATOM 712 N N . PRO A 1 89 ? -13.920 -13.923 -10.350 1.00 42.97 89 PRO A N 1
ATOM 713 C CA . PRO A 1 89 ? -15.272 -14.423 -10.338 1.00 42.97 89 PRO A CA 1
ATOM 714 C C . PRO A 1 89 ? -15.180 -15.912 -10.017 1.00 42.97 89 PRO A C 1
ATOM 716 O O . PRO A 1 89 ? -14.550 -16.697 -10.731 1.00 42.97 89 PRO A O 1
ATOM 719 N N . ASP A 1 90 ? -15.772 -16.283 -8.891 1.00 53.94 90 ASP A N 1
ATOM 720 C CA . ASP A 1 90 ? -16.209 -17.648 -8.683 1.00 53.94 9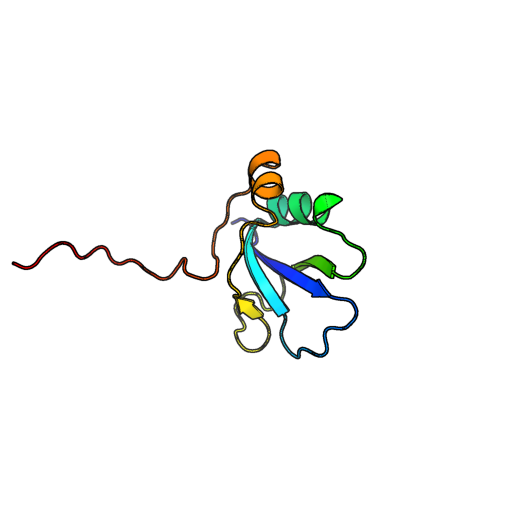0 ASP A CA 1
ATOM 721 C C . ASP A 1 90 ? -17.112 -18.019 -9.867 1.00 53.94 90 ASP A C 1
ATOM 723 O O . ASP A 1 90 ? -18.123 -17.364 -10.123 1.00 53.94 90 ASP A O 1
ATOM 727 N N . ARG A 1 91 ? -16.710 -19.017 -10.651 1.00 51.19 91 ARG A N 1
ATOM 728 C CA . ARG A 1 91 ? -17.628 -19.700 -11.558 1.00 51.19 91 ARG A CA 1
ATOM 729 C C . ARG A 1 91 ? -17.428 -21.199 -11.414 1.00 51.19 91 ARG A C 1
ATOM 731 O O . ARG A 1 91 ? -17.079 -21.894 -12.360 1.00 51.19 91 ARG A O 1
ATOM 738 N N . ARG A 1 92 ? -17.706 -21.712 -10.212 1.00 54.53 92 ARG A N 1
ATOM 739 C CA . ARG A 1 92 ? -18.456 -22.968 -10.131 1.00 54.53 92 ARG A CA 1
ATOM 740 C C . ARG A 1 92 ? -19.857 -22.713 -10.694 1.00 54.53 92 ARG A C 1
ATOM 742 O O . ARG A 1 92 ? -20.733 -22.288 -9.957 1.00 54.53 92 ARG A O 1
ATOM 749 N N . LEU A 1 93 ? -20.045 -22.933 -11.996 1.00 55.25 93 LEU A N 1
ATOM 750 C CA . LEU A 1 93 ? -21.267 -23.516 -12.571 1.00 55.25 93 LEU A CA 1
ATOM 751 C C . LEU A 1 93 ? -21.075 -23.752 -14.079 1.00 55.25 93 LEU A C 1
ATOM 753 O O . LEU A 1 93 ? -20.919 -22.784 -14.824 1.00 55.25 93 LEU A O 1
ATOM 757 N N . ALA A 1 94 ? -21.102 -25.032 -14.461 1.00 47.56 94 ALA A N 1
ATOM 758 C CA . ALA A 1 94 ? -21.269 -25.665 -15.783 1.00 47.56 94 ALA A CA 1
ATOM 759 C C . ALA A 1 94 ? -20.267 -26.832 -15.851 1.00 47.56 94 ALA A C 1
ATOM 761 O O . ALA A 1 94 ? -19.066 -26.591 -15.800 1.00 47.56 94 ALA A O 1
ATOM 762 N N . ALA A 1 95 ? -20.646 -28.102 -15.919 1.00 49.38 95 ALA A N 1
ATOM 763 C CA . ALA A 1 95 ? -21.931 -28.785 -15.990 1.00 49.38 95 ALA A CA 1
ATOM 764 C C . ALA A 1 95 ? -21.734 -30.182 -15.371 1.00 49.38 95 ALA A C 1
ATOM 766 O O . ALA A 1 95 ? -20.557 -30.605 -15.275 1.00 49.38 95 ALA A O 1
#